Protein AF-A0A285KM13-F1 (afdb_monomer)

pLDDT: mean 77.7, std 10.77, range [47.31, 89.12]

Solvent-accessible surface area (backbone atoms only — not comparable to full-atom values): 4930 Å² total; per-residue (Å²): 133,58,71,70,58,52,55,47,31,71,32,85,92,40,94,48,69,76,49,74,72,56,51,52,54,45,26,69,73,66,71,40,66,64,59,56,49,53,52,26,48,77,74,73,57,39,98,85,54,65,76,95,68,74,44,83,87,50,47,70,58,54,54,49,52,54,50,52,50,51,50,53,54,51,55,54,65,70,74,107

Mean predicted aligned error: 12.65 Å

Structure (mmCIF, N/CA/C/O backbone):
data_AF-A0A285KM13-F1
#
_entry.id   AF-A0A285KM13-F1
#
loop_
_atom_site.group_PDB
_atom_site.id
_atom_site.type_symbol
_atom_site.label_atom_id
_atom_site.label_alt_id
_atom_site.label_comp_id
_atom_site.label_asym_id
_atom_site.label_entity_id
_atom_site.label_seq_id
_atom_site.pdbx_PDB_ins_code
_atom_site.Cartn_x
_atom_site.Cartn_y
_atom_site.Cartn_z
_atom_site.occupancy
_atom_site.B_iso_or_equiv
_atom_site.auth_seq_id
_atom_site.auth_comp_id
_atom_site.auth_asym_id
_atom_site.auth_atom_id
_atom_site.pdbx_PDB_model_num
ATOM 1 N N . MET A 1 1 ? -21.586 -2.790 0.618 1.00 68.50 1 MET A N 1
ATOM 2 C CA . MET A 1 1 ? -21.396 -1.538 1.394 1.00 68.50 1 MET A CA 1
ATOM 3 C C . MET A 1 1 ? -22.282 -0.439 0.807 1.00 68.50 1 MET A C 1
ATOM 5 O O . MET A 1 1 ? -22.454 -0.424 -0.403 1.00 68.50 1 MET A O 1
ATOM 9 N N . ASN A 1 2 ? -22.876 0.444 1.621 1.00 84.94 2 ASN A N 1
ATOM 10 C CA . ASN A 1 2 ? -23.703 1.555 1.120 1.00 84.94 2 ASN A CA 1
ATOM 11 C C . ASN A 1 2 ? -22.814 2.687 0.561 1.00 84.94 2 ASN A C 1
ATOM 13 O O . ASN A 1 2 ? -21.813 3.050 1.179 1.00 84.94 2 ASN A O 1
ATOM 17 N N . VAL A 1 3 ? -23.200 3.266 -0.581 1.00 81.19 3 VAL A N 1
ATOM 18 C CA . VAL A 1 3 ? -22.481 4.356 -1.268 1.00 81.19 3 VAL A CA 1
ATOM 19 C C . VAL A 1 3 ? -22.263 5.572 -0.363 1.00 81.19 3 VAL A C 1
ATOM 21 O O . VAL A 1 3 ? -21.195 6.181 -0.383 1.00 81.19 3 VAL A O 1
ATOM 24 N N . GLN A 1 4 ? -23.239 5.915 0.479 1.00 83.00 4 GLN A N 1
ATOM 25 C CA . GLN A 1 4 ? -23.110 7.041 1.402 1.00 83.00 4 GLN A CA 1
ATOM 26 C C . GLN A 1 4 ? -22.103 6.756 2.524 1.00 83.00 4 GLN A C 1
ATOM 28 O O . GLN A 1 4 ? -21.387 7.656 2.959 1.00 83.00 4 GLN A O 1
ATOM 33 N N . THR A 1 5 ? -22.009 5.500 2.969 1.00 84.00 5 THR A N 1
ATOM 34 C CA . THR A 1 5 ? -21.017 5.071 3.962 1.00 84.00 5 THR A CA 1
ATOM 35 C C . THR A 1 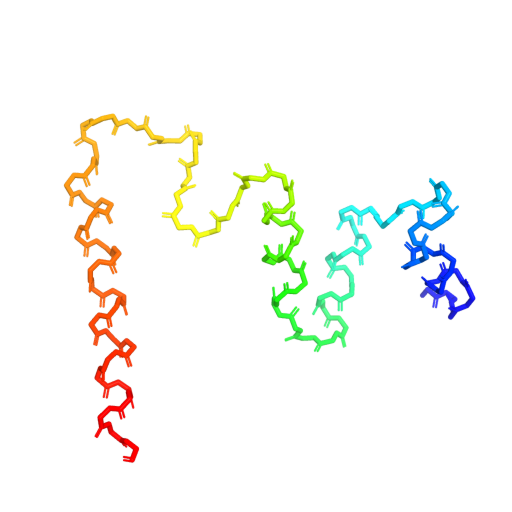5 ? -19.606 5.163 3.397 1.00 84.00 5 THR A C 1
ATOM 37 O O . THR A 1 5 ? -18.728 5.684 4.075 1.00 84.00 5 THR A O 1
ATOM 40 N N . LEU A 1 6 ? -19.402 4.733 2.149 1.00 82.62 6 LEU A N 1
ATOM 41 C CA . LEU A 1 6 ? -18.108 4.839 1.476 1.00 82.62 6 LEU A CA 1
ATOM 42 C C . LEU A 1 6 ? -17.673 6.302 1.311 1.00 82.62 6 LEU A C 1
ATOM 44 O O . LEU A 1 6 ? -16.563 6.654 1.693 1.00 82.62 6 LEU A O 1
ATOM 48 N N . ARG A 1 7 ? -18.568 7.179 0.834 1.00 84.44 7 ARG A N 1
ATOM 49 C CA . ARG A 1 7 ? -18.287 8.623 0.704 1.00 84.44 7 ARG A CA 1
ATOM 50 C C . ARG A 1 7 ? -17.879 9.264 2.027 1.00 84.44 7 ARG A C 1
ATOM 52 O O . ARG A 1 7 ? -16.955 10.065 2.066 1.00 84.44 7 ARG A O 1
ATOM 59 N N . ASN A 1 8 ? -18.558 8.891 3.107 1.00 86.38 8 ASN A N 1
ATOM 60 C CA . ASN A 1 8 ? -18.236 9.373 4.445 1.00 86.38 8 ASN A CA 1
ATOM 61 C C . ASN A 1 8 ? -16.867 8.873 4.932 1.00 86.38 8 ASN A C 1
ATOM 63 O O . ASN A 1 8 ? -16.180 9.604 5.633 1.00 86.38 8 ASN A O 1
ATOM 67 N N . LYS A 1 9 ? -16.474 7.648 4.563 1.00 83.25 9 LYS A N 1
ATOM 68 C CA . LYS A 1 9 ? -15.181 7.057 4.942 1.00 83.25 9 LYS A CA 1
ATOM 69 C C . LYS A 1 9 ? -13.997 7.549 4.115 1.00 83.25 9 LYS A C 1
ATOM 71 O O . LYS A 1 9 ? -12.875 7.541 4.602 1.00 83.25 9 LYS A O 1
ATOM 76 N N . LEU A 1 10 ? -14.244 7.971 2.877 1.00 81.75 10 LEU A N 1
ATOM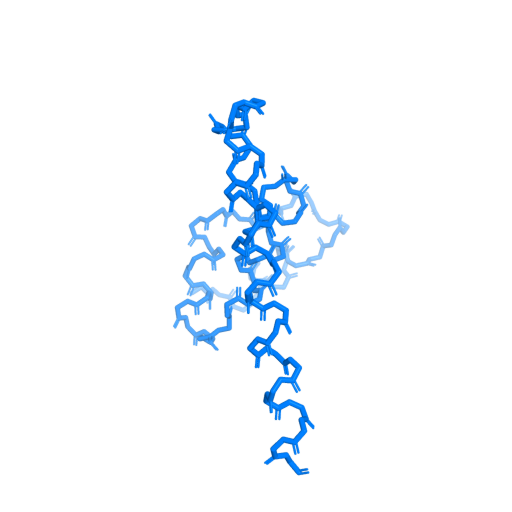 77 C CA . LEU A 1 10 ? -13.234 8.568 2.002 1.00 81.75 10 LEU A CA 1
ATOM 78 C C . LEU A 1 10 ? -12.981 10.052 2.301 1.00 81.75 10 LEU A C 1
ATOM 80 O O . LEU A 1 10 ? -12.035 10.618 1.765 1.00 81.75 10 LEU A O 1
ATOM 84 N N . ASN A 1 11 ? -13.823 10.700 3.113 1.00 83.75 11 ASN A N 1
ATOM 85 C CA . ASN A 1 11 ? -13.662 12.112 3.438 1.00 83.75 11 ASN A CA 1
ATOM 86 C C . ASN A 1 11 ? -12.655 12.296 4.594 1.00 83.75 11 ASN A C 1
ATOM 88 O O . ASN A 1 11 ? -12.989 11.924 5.721 1.00 83.75 11 ASN A O 1
ATOM 92 N N . PRO A 1 12 ? -11.480 12.914 4.361 1.00 77.88 12 PRO A N 1
ATOM 93 C CA . PRO A 1 12 ? -10.461 13.110 5.397 1.00 77.88 12 PRO A CA 1
ATOM 94 C C . PRO A 1 12 ? -10.900 14.058 6.525 1.00 77.88 12 PRO A C 1
ATOM 96 O O . PRO A 1 12 ? -10.371 13.975 7.628 1.00 77.88 12 PRO A O 1
ATOM 99 N N . GLU A 1 13 ? -11.897 14.917 6.287 1.00 83.44 13 GLU A N 1
ATOM 100 C CA . GLU A 1 13 ? -12.496 15.793 7.308 1.00 83.44 13 GLU A CA 1
ATOM 101 C C . GLU A 1 13 ? -13.389 15.017 8.297 1.00 83.44 13 GLU A C 1
ATOM 103 O O . GLU A 1 13 ? -13.792 15.546 9.334 1.00 83.44 13 GLU A O 1
ATOM 108 N N . GLN A 1 14 ? -13.754 13.768 7.980 1.00 78.31 14 GLN A N 1
ATOM 109 C CA . GLN A 1 14 ? -14.593 12.945 8.844 1.00 78.31 14 GLN A CA 1
ATOM 110 C C . GLN A 1 14 ? -13.751 11.981 9.693 1.00 78.31 14 GLN A C 1
ATOM 112 O O . GLN A 1 14 ? -12.853 11.318 9.185 1.00 78.31 14 GLN A O 1
ATOM 117 N N . PRO A 1 15 ? -14.101 11.779 10.977 1.00 77.69 15 PRO A N 1
ATOM 118 C CA . PRO A 1 15 ? -13.364 10.876 11.865 1.00 77.69 15 PRO A CA 1
ATOM 119 C C . PRO A 1 15 ? -13.529 9.385 11.521 1.00 77.69 15 PRO A C 1
ATOM 121 O O . PRO A 1 15 ? -12.908 8.532 12.153 1.00 77.69 15 PRO A O 1
ATOM 124 N N . ARG A 1 16 ? -14.389 9.031 10.555 1.00 78.69 16 ARG A N 1
ATOM 125 C CA . ARG A 1 16 ? -14.601 7.635 10.154 1.00 78.69 16 ARG A CA 1
ATOM 126 C C . ARG A 1 16 ? -13.575 7.255 9.095 1.00 78.69 16 ARG A C 1
ATOM 128 O O . ARG A 1 16 ? -13.729 7.639 7.946 1.00 78.69 16 ARG A O 1
ATOM 135 N N . GLN A 1 17 ? -12.588 6.456 9.473 1.00 78.56 17 GLN A N 1
ATOM 136 C CA . GLN A 1 17 ? -11.577 5.948 8.547 1.00 78.56 17 GLN A CA 1
ATOM 137 C C . GLN A 1 17 ? -12.023 4.641 7.872 1.00 78.56 17 GLN A C 1
ATOM 139 O O . GLN A 1 17 ? -12.894 3.922 8.381 1.00 78.56 17 GLN A O 1
ATOM 144 N N . LEU A 1 18 ? -11.421 4.333 6.720 1.00 82.69 18 LEU A N 1
ATOM 145 C CA . LEU A 1 18 ? -11.486 3.000 6.119 1.00 82.69 18 LEU A CA 1
ATOM 146 C C . LEU A 1 18 ? -10.723 1.998 6.990 1.00 82.69 18 LEU A C 1
ATOM 148 O O . LEU A 1 18 ? -9.607 2.262 7.428 1.00 82.69 18 LEU A O 1
ATOM 152 N N . THR A 1 19 ? -11.333 0.842 7.239 1.00 85.44 19 THR A N 1
ATOM 153 C CA . THR A 1 19 ? -10.700 -0.246 8.000 1.00 85.44 19 THR A CA 1
ATOM 154 C C . THR A 1 19 ? -10.070 -1.279 7.065 1.00 85.44 19 THR A C 1
ATOM 156 O O . THR A 1 19 ? -10.504 -1.433 5.925 1.00 85.44 19 THR A O 1
ATOM 159 N N . ALA A 1 20 ? -9.072 -2.032 7.540 1.00 82.94 20 ALA A N 1
ATOM 160 C CA . ALA A 1 20 ? -8.373 -3.031 6.721 1.00 82.94 20 ALA A CA 1
ATOM 161 C C . ALA A 1 20 ? -9.301 -4.068 6.036 1.00 82.94 20 ALA A C 1
ATOM 163 O O . ALA A 1 20 ? -9.131 -4.296 4.839 1.00 82.94 20 ALA A O 1
ATOM 164 N N . PRO A 1 21 ? -10.337 -4.631 6.699 1.00 86.94 21 PRO A N 1
ATOM 165 C CA . PRO A 1 21 ? -11.281 -5.537 6.035 1.00 86.94 21 PRO A CA 1
ATOM 166 C C . PRO A 1 21 ? -12.071 -4.874 4.900 1.00 86.94 21 PRO A C 1
ATOM 168 O O . PRO A 1 21 ? -12.440 -5.526 3.928 1.00 86.94 21 PRO A O 1
ATOM 171 N N . GLU A 1 22 ? -12.340 -3.572 5.011 1.00 87.81 22 GLU A N 1
ATOM 172 C CA . GLU A 1 22 ? -13.056 -2.820 3.978 1.00 87.81 22 GLU A CA 1
ATOM 173 C C . GLU A 1 22 ? -12.173 -2.522 2.777 1.00 87.81 22 GLU A C 1
ATOM 175 O O . GLU A 1 22 ? -12.665 -2.546 1.654 1.00 87.81 22 GLU A O 1
ATOM 180 N N . ILE A 1 23 ? -10.880 -2.293 3.009 1.00 86.12 23 ILE A N 1
ATOM 181 C CA . ILE A 1 23 ? -9.882 -2.134 1.949 1.00 86.12 23 ILE A CA 1
ATOM 182 C C . ILE A 1 23 ? -9.729 -3.447 1.175 1.00 86.12 23 ILE A C 1
ATOM 184 O O . ILE A 1 23 ? -9.752 -3.424 -0.054 1.00 86.12 23 ILE A O 1
ATOM 188 N N . TRP A 1 24 ? -9.672 -4.596 1.860 1.00 83.38 24 TRP A N 1
ATOM 189 C CA . TRP A 1 24 ? -9.649 -5.910 1.202 1.00 83.38 24 TRP A CA 1
ATOM 190 C C . TRP A 1 24 ? -10.903 -6.171 0.374 1.00 83.38 24 TRP A C 1
ATOM 192 O O . TRP A 1 24 ? -10.795 -6.535 -0.792 1.00 83.38 24 TRP A O 1
ATOM 202 N N . LEU A 1 25 ? -12.086 -5.919 0.940 1.00 86.50 25 LEU A N 1
ATOM 203 C CA . LEU A 1 25 ? -13.342 -6.064 0.207 1.00 86.50 25 LEU A CA 1
ATOM 204 C C . LEU A 1 25 ? -13.403 -5.127 -1.007 1.00 86.50 25 LEU A C 1
ATOM 206 O O . LEU A 1 25 ? -13.934 -5.502 -2.044 1.00 86.50 25 LEU A O 1
ATOM 210 N N . HIS A 1 26 ? -12.892 -3.899 -0.895 1.00 84.12 26 HIS A N 1
ATOM 211 C CA . HIS A 1 26 ? -12.831 -2.992 -2.039 1.00 84.12 26 HIS A CA 1
ATOM 212 C C . HIS A 1 26 ? -11.881 -3.485 -3.117 1.00 84.12 26 HIS A C 1
ATOM 214 O O . HIS A 1 26 ? -12.257 -3.462 -4.278 1.00 84.12 26 HIS A O 1
ATOM 220 N N . THR A 1 27 ? -10.715 -3.984 -2.725 1.00 85.31 27 THR A N 1
ATOM 221 C CA . THR A 1 27 ? -9.719 -4.529 -3.652 1.00 85.31 27 THR A CA 1
ATOM 222 C C . THR A 1 27 ? -10.266 -5.727 -4.423 1.00 85.31 27 THR A C 1
ATOM 224 O O . THR A 1 27 ? -10.057 -5.816 -5.624 1.00 85.31 27 THR A O 1
ATOM 227 N N . ASP A 1 28 ? -11.019 -6.609 -3.760 1.00 84.75 28 ASP A N 1
ATOM 228 C CA . ASP A 1 28 ? -11.698 -7.748 -4.394 1.00 84.75 28 ASP A CA 1
ATOM 229 C C . ASP A 1 28 ? -12.780 -7.297 -5.394 1.00 84.75 28 ASP A C 1
ATOM 231 O O . ASP A 1 28 ? -12.918 -7.859 -6.473 1.00 84.75 28 ASP A O 1
ATOM 235 N N . LEU A 1 29 ? -13.523 -6.233 -5.069 1.00 86.44 29 LEU A N 1
ATOM 236 C CA . LEU A 1 29 ? -14.595 -5.712 -5.925 1.00 86.44 29 LEU A CA 1
ATOM 237 C C . LEU A 1 29 ? -14.099 -4.879 -7.112 1.00 86.44 29 LEU A C 1
ATOM 239 O O . LEU A 1 29 ? -14.774 -4.833 -8.139 1.00 86.44 29 LEU A O 1
ATOM 243 N N . THR A 1 30 ? -12.998 -4.145 -6.951 1.00 85.94 30 THR A N 1
ATOM 244 C CA . THR A 1 30 ? -12.445 -3.267 -7.993 1.00 85.94 30 THR A CA 1
ATOM 245 C C . THR A 1 30 ? -11.313 -3.919 -8.773 1.00 85.94 30 THR A C 1
ATOM 247 O O . THR A 1 30 ? -10.878 -3.340 -9.763 1.00 85.94 30 THR A O 1
ATOM 250 N N . GLU A 1 31 ? -10.825 -5.075 -8.311 1.00 85.50 31 GLU A N 1
ATOM 251 C CA . GLU A 1 31 ? -9.634 -5.770 -8.818 1.00 85.50 31 GLU A CA 1
ATOM 252 C C . GLU A 1 31 ? -8.386 -4.866 -8.882 1.00 85.50 31 GLU A C 1
ATOM 254 O O . GLU A 1 31 ? -7.444 -5.112 -9.632 1.00 85.50 31 GLU A O 1
ATOM 259 N N . ASP A 1 32 ? -8.367 -3.803 -8.072 1.00 80.81 32 ASP A N 1
ATOM 260 C CA . ASP A 1 32 ? -7.318 -2.786 -8.076 1.00 80.81 32 ASP A CA 1
ATOM 261 C C . ASP A 1 32 ? -6.379 -2.991 -6.885 1.00 80.81 32 ASP A C 1
ATOM 263 O O . ASP A 1 32 ? -6.662 -2.568 -5.760 1.00 80.81 32 ASP A O 1
ATOM 267 N N . SER A 1 33 ? -5.236 -3.632 -7.140 1.00 76.88 33 SER A N 1
ATOM 268 C CA . SER A 1 33 ? -4.224 -3.919 -6.118 1.00 76.88 33 SER A CA 1
ATOM 269 C C . SER A 1 33 ? -3.602 -2.660 -5.507 1.00 76.88 33 SER A C 1
ATOM 271 O O . SER A 1 33 ? -3.105 -2.713 -4.379 1.00 76.88 33 SER A O 1
ATOM 273 N N . THR A 1 34 ? -3.680 -1.510 -6.190 1.00 80.56 34 THR A N 1
ATOM 274 C CA . THR A 1 34 ? -3.080 -0.254 -5.715 1.00 80.56 34 THR A CA 1
ATOM 275 C C . THR A 1 34 ? -3.715 0.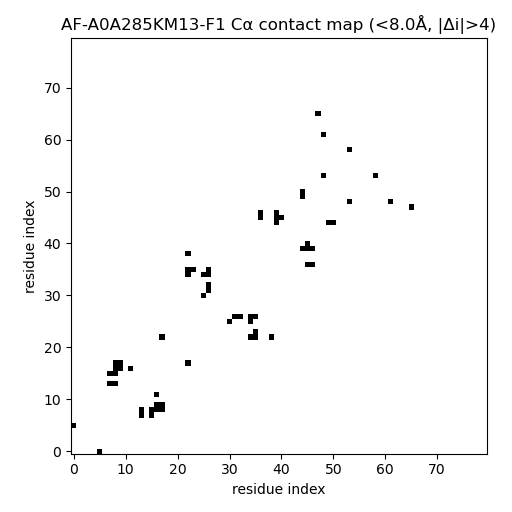248 -4.416 1.00 80.56 34 THR A C 1
ATOM 277 O O . THR A 1 34 ? -3.073 0.982 -3.663 1.00 80.56 34 THR A O 1
ATOM 280 N N . LEU A 1 35 ? -4.944 -0.181 -4.098 1.00 84.31 35 LEU A N 1
ATOM 281 C CA . LEU A 1 35 ? -5.626 0.145 -2.842 1.00 84.31 35 LEU A CA 1
ATOM 282 C C . LEU A 1 35 ? -4.941 -0.489 -1.625 1.00 84.31 35 LEU A C 1
ATOM 284 O O . LEU A 1 35 ? -4.751 0.179 -0.604 1.00 84.31 35 LEU A O 1
ATOM 288 N N . VAL A 1 36 ? -4.549 -1.763 -1.727 1.00 83.50 36 VAL A N 1
ATOM 289 C CA . VAL A 1 36 ? -3.790 -2.451 -0.670 1.00 83.50 36 VAL A CA 1
ATOM 290 C C . VAL A 1 36 ? -2.390 -1.865 -0.576 1.00 83.50 36 VAL A C 1
ATOM 292 O O . VAL A 1 36 ? -1.934 -1.567 0.526 1.00 83.50 36 VAL A O 1
ATOM 295 N N . ASP A 1 37 ? -1.739 -1.624 -1.712 1.00 81.88 37 ASP A N 1
ATOM 296 C CA . ASP A 1 37 ? -0.391 -1.055 -1.745 1.00 81.88 37 ASP A CA 1
ATOM 297 C C . ASP A 1 37 ? -0.352 0.355 -1.139 1.00 81.88 37 ASP A C 1
ATOM 299 O O . ASP A 1 37 ? 0.530 0.670 -0.341 1.00 81.88 37 ASP A O 1
ATOM 303 N N . GLY A 1 38 ? -1.345 1.194 -1.445 1.00 82.06 38 GLY A N 1
ATOM 304 C CA . GLY A 1 38 ? -1.489 2.533 -0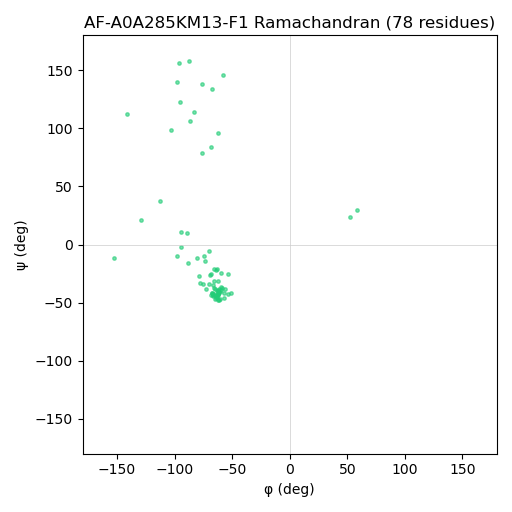.877 1.00 82.06 38 GLY A CA 1
ATOM 305 C C . GLY A 1 38 ? -1.763 2.518 0.628 1.00 82.06 38 GLY A C 1
ATOM 306 O O . GLY A 1 38 ? -1.217 3.344 1.361 1.00 82.06 38 GLY A O 1
ATOM 307 N N . PHE A 1 39 ? -2.553 1.557 1.117 1.00 82.56 39 PHE A N 1
ATOM 308 C CA . PHE A 1 39 ? -2.747 1.353 2.555 1.00 82.56 39 PHE A CA 1
ATOM 309 C C . PHE A 1 39 ? -1.447 0.930 3.246 1.00 82.56 39 PHE A C 1
ATOM 311 O O . PHE A 1 39 ? -1.064 1.511 4.262 1.00 82.56 39 PHE A O 1
ATOM 318 N N . LEU A 1 40 ? -0.733 -0.034 2.662 1.00 80.31 40 LEU A N 1
ATOM 319 C CA . LEU A 1 40 ? 0.576 -0.468 3.135 1.00 80.31 40 LEU A CA 1
ATOM 320 C C . LEU A 1 40 ? 1.587 0.691 3.139 1.00 80.31 40 LEU A C 1
ATOM 322 O O . LEU A 1 40 ? 2.357 0.817 4.087 1.00 80.31 40 LEU A O 1
ATOM 326 N N . ALA A 1 41 ? 1.541 1.590 2.151 1.00 79.88 41 ALA A N 1
ATOM 327 C CA . ALA A 1 41 ? 2.346 2.813 2.111 1.00 79.88 41 ALA A CA 1
ATOM 328 C C . ALA A 1 41 ? 2.141 3.711 3.329 1.00 79.88 41 ALA A C 1
ATOM 330 O O . ALA A 1 41 ? 3.113 4.171 3.929 1.00 79.88 41 ALA A O 1
ATOM 331 N N . GLN A 1 42 ? 0.884 3.936 3.709 1.00 77.00 42 GLN A N 1
ATOM 332 C CA . GLN A 1 42 ? 0.527 4.827 4.814 1.00 77.00 42 GLN A CA 1
ATOM 333 C C . GLN A 1 42 ? 1.021 4.319 6.171 1.00 77.00 42 GLN A C 1
ATOM 335 O O . GLN A 1 42 ? 1.359 5.124 7.033 1.00 77.00 42 GLN A O 1
ATOM 340 N N . ILE A 1 43 ? 1.097 2.999 6.356 1.00 79.06 43 ILE A N 1
ATOM 341 C CA . ILE A 1 43 ? 1.622 2.382 7.584 1.00 79.06 43 ILE A CA 1
ATOM 342 C C . ILE A 1 43 ? 3.115 2.036 7.492 1.00 79.06 43 ILE A C 1
ATOM 344 O O . ILE A 1 43 ? 3.639 1.335 8.353 1.00 79.06 43 ILE A O 1
ATOM 348 N N . HIS A 1 44 ? 3.805 2.517 6.453 1.00 66.19 44 HIS A N 1
ATOM 349 C CA . HIS A 1 44 ? 5.205 2.204 6.167 1.00 66.19 44 HIS A CA 1
ATOM 350 C C . HIS A 1 44 ? 5.497 0.699 5.977 1.00 66.19 44 HIS A C 1
ATOM 352 O O . HIS A 1 44 ? 6.610 0.255 6.228 1.00 66.19 44 HIS A O 1
ATOM 358 N N . CYS A 1 45 ? 4.540 -0.097 5.491 1.00 68.06 45 CYS A N 1
ATOM 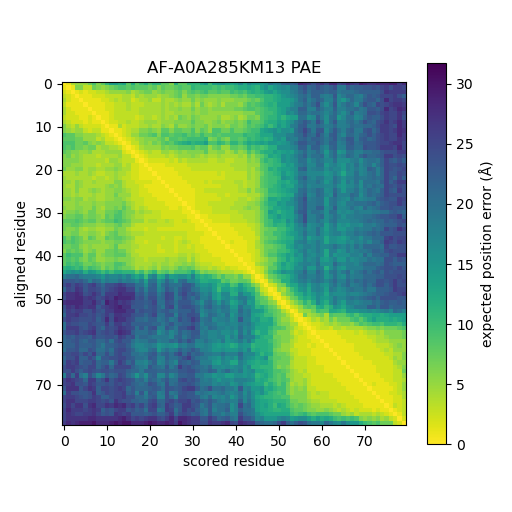359 C CA . CYS A 1 45 ? 4.670 -1.543 5.241 1.00 68.06 45 CYS A CA 1
ATOM 360 C C . CYS A 1 45 ? 4.625 -1.924 3.743 1.00 68.06 45 CYS A C 1
ATOM 362 O O . CYS A 1 45 ? 4.039 -2.944 3.389 1.00 68.06 45 CYS A O 1
ATOM 364 N N . LEU A 1 46 ? 5.214 -1.113 2.854 1.00 64.19 46 LEU A N 1
ATOM 365 C CA . LEU A 1 46 ? 5.198 -1.339 1.396 1.00 64.19 46 LEU A CA 1
ATOM 366 C C . LEU A 1 46 ? 5.806 -2.691 0.968 1.00 64.19 46 LEU A C 1
ATOM 368 O O . LEU A 1 46 ? 6.820 -3.116 1.537 1.00 64.19 46 LEU A O 1
ATOM 372 N N . PRO A 1 47 ? 5.275 -3.325 -0.099 1.00 58.38 47 PRO A N 1
ATOM 373 C CA . PRO A 1 47 ? 5.803 -4.565 -0.649 1.00 58.38 47 PRO A CA 1
ATOM 374 C C . PRO A 1 47 ? 7.068 -4.283 -1.467 1.00 58.38 47 PRO A C 1
ATOM 376 O O . PRO A 1 47 ? 7.075 -4.223 -2.689 1.00 58.38 47 PRO A O 1
ATOM 379 N N . CYS A 1 48 ? 8.173 -4.091 -0.763 1.00 53.41 48 CYS A N 1
ATOM 380 C CA . CYS A 1 48 ? 9.515 -4.343 -1.290 1.00 53.41 48 CYS A CA 1
ATOM 381 C C . CYS A 1 48 ? 10.499 -4.699 -0.168 1.00 53.41 48 CYS A C 1
ATOM 383 O O . CYS A 1 48 ? 11.586 -5.206 -0.429 1.00 53.41 48 CYS A O 1
ATOM 385 N N . VAL A 1 49 ? 10.107 -4.504 1.096 1.00 47.31 49 VAL A N 1
ATOM 386 C CA . VAL A 1 49 ? 10.901 -4.923 2.244 1.00 47.31 49 VAL A CA 1
ATOM 387 C C . VAL A 1 49 ? 9.961 -5.461 3.324 1.00 47.31 49 VAL A C 1
ATOM 389 O O . VAL A 1 49 ? 9.214 -4.678 3.912 1.00 47.31 49 VAL A O 1
ATOM 392 N N . PRO A 1 50 ? 9.980 -6.769 3.637 1.00 47.72 50 PRO A N 1
ATOM 393 C CA . PRO A 1 50 ? 9.415 -7.242 4.890 1.00 47.72 50 PRO A CA 1
ATOM 394 C C . PRO A 1 50 ? 10.219 -6.609 6.032 1.00 47.72 50 PRO A C 1
ATOM 396 O O . PRO A 1 50 ? 11.285 -7.095 6.397 1.00 47.72 50 PRO A O 1
ATOM 399 N N . LEU A 1 51 ? 9.729 -5.496 6.591 1.00 53.00 51 LEU A N 1
ATOM 400 C CA . LEU A 1 51 ? 10.386 -4.803 7.709 1.00 53.00 51 LEU A CA 1
ATOM 401 C C . LEU A 1 51 ? 10.531 -5.706 8.944 1.00 53.00 51 LEU A C 1
ATOM 403 O O . LEU A 1 51 ? 11.470 -5.545 9.716 1.00 53.00 51 LEU A O 1
ATOM 407 N N . ASN A 1 52 ? 9.667 -6.717 9.070 1.00 49.88 52 ASN A N 1
ATOM 408 C CA . ASN A 1 52 ? 9.736 -7.735 10.119 1.00 49.88 52 ASN A CA 1
ATOM 409 C C . ASN A 1 52 ? 10.859 -8.776 9.901 1.00 49.88 52 ASN A C 1
ATOM 411 O O . ASN A 1 52 ? 11.133 -9.557 10.806 1.00 49.88 52 ASN A O 1
ATOM 415 N N . GLU A 1 53 ? 11.518 -8.790 8.733 1.00 52.19 53 GLU A N 1
ATOM 416 C CA . GLU A 1 53 ? 12.650 -9.668 8.389 1.00 52.19 53 GLU A CA 1
ATOM 417 C C . GLU A 1 53 ? 13.859 -8.892 7.827 1.00 52.19 53 GLU A C 1
ATOM 419 O O . GLU A 1 53 ? 14.715 -9.472 7.148 1.00 52.19 53 GLU A O 1
ATOM 424 N N . VAL A 1 54 ? 13.982 -7.584 8.093 1.00 55.66 54 VAL A N 1
ATOM 425 C CA . VAL A 1 54 ? 15.220 -6.845 7.783 1.00 55.66 54 VAL A CA 1
ATOM 426 C C . VAL A 1 54 ? 16.326 -7.340 8.710 1.00 55.66 54 VAL A C 1
ATOM 428 O O . VAL A 1 54 ? 16.604 -6.789 9.769 1.00 55.66 54 VAL A O 1
ATOM 431 N N . ALA A 1 55 ? 16.951 -8.433 8.296 1.00 63.56 55 ALA A N 1
ATOM 432 C CA . ALA A 1 55 ? 18.187 -8.934 8.846 1.00 63.56 55 ALA A CA 1
ATOM 433 C C . ALA A 1 55 ? 19.316 -8.393 7.966 1.00 63.56 55 ALA A C 1
ATOM 435 O O . ALA A 1 55 ? 19.326 -8.631 6.755 1.00 63.56 55 ALA A O 1
ATOM 436 N N . SER A 1 56 ? 20.272 -7.672 8.560 1.00 66.81 56 SER A N 1
ATOM 437 C CA . SER A 1 56 ? 21.422 -7.110 7.829 1.00 66.81 56 SER A CA 1
ATOM 438 C C . SER A 1 56 ? 22.184 -8.164 7.014 1.00 66.81 56 SER A C 1
ATOM 440 O O . SER A 1 56 ? 22.780 -7.841 5.992 1.00 66.81 56 SER A O 1
ATOM 442 N N . GLU A 1 57 ? 22.116 -9.433 7.419 1.00 74.75 57 GLU A N 1
ATOM 443 C CA . GLU A 1 57 ? 22.704 -10.576 6.711 1.00 74.75 57 GLU A CA 1
ATOM 444 C C . GLU A 1 57 ? 22.029 -10.904 5.363 1.00 74.75 57 GLU A C 1
ATOM 446 O O . GLU A 1 57 ? 22.678 -11.443 4.470 1.00 74.75 57 GLU A O 1
ATOM 451 N N . LYS A 1 58 ? 20.747 -10.552 5.175 1.00 68.62 58 LYS A N 1
ATOM 452 C CA . LYS A 1 58 ? 19.966 -10.841 3.955 1.00 68.62 58 LYS A CA 1
ATOM 453 C C . LYS A 1 58 ? 19.974 -9.692 2.940 1.00 68.62 58 LYS A C 1
ATOM 455 O O . LYS A 1 58 ? 19.438 -9.842 1.842 1.00 68.62 58 LYS A O 1
ATOM 460 N N . MET A 1 59 ? 20.620 -8.569 3.262 1.00 77.44 59 MET A N 1
ATOM 461 C CA . MET A 1 59 ? 20.702 -7.385 2.395 1.00 77.44 59 MET A CA 1
ATOM 462 C C . MET A 1 59 ? 21.170 -7.679 0.959 1.00 77.44 59 MET A C 1
ATOM 464 O O . MET A 1 59 ? 20.542 -7.161 0.034 1.00 77.44 59 MET A O 1
ATOM 468 N N . PRO A 1 60 ? 22.183 -8.536 0.714 1.00 80.81 60 PRO A N 1
ATOM 469 C CA . PRO A 1 60 ? 22.580 -8.881 -0.652 1.00 80.81 60 PRO A CA 1
ATOM 470 C C . PRO A 1 60 ? 21.446 -9.526 -1.462 1.00 80.81 60 PRO A C 1
ATOM 472 O O . PRO A 1 60 ? 21.299 -9.250 -2.650 1.00 80.81 60 PRO A O 1
ATOM 475 N N . HIS A 1 61 ? 20.612 -10.344 -0.815 1.00 79.44 61 HIS A N 1
ATOM 476 C CA . HIS A 1 61 ? 19.484 -11.018 -1.453 1.00 79.44 61 HIS A CA 1
ATOM 477 C C . HIS A 1 61 ? 18.343 -10.041 -1.767 1.00 79.44 61 HIS A C 1
ATOM 479 O O . HIS A 1 61 ? 17.736 -10.121 -2.833 1.00 79.44 61 HIS A O 1
ATOM 485 N N . TYR A 1 62 ? 18.081 -9.079 -0.877 1.00 73.50 62 TYR A N 1
ATOM 486 C CA . TYR A 1 62 ? 17.099 -8.017 -1.120 1.00 73.50 62 TYR A CA 1
ATOM 487 C C . TYR A 1 62 ? 17.508 -7.114 -2.280 1.00 73.50 62 TYR A C 1
ATOM 489 O O . TYR A 1 62 ? 16.703 -6.861 -3.174 1.00 73.50 62 TYR A O 1
ATOM 497 N N . VAL A 1 63 ? 18.775 -6.693 -2.309 1.00 83.44 63 VAL A N 1
ATOM 498 C CA . VAL A 1 63 ? 19.316 -5.880 -3.406 1.00 83.44 63 VAL A CA 1
ATOM 499 C C . VAL A 1 63 ? 19.251 -6.642 -4.727 1.00 83.44 63 VAL A C 1
ATOM 501 O O . VAL A 1 63 ? 18.825 -6.076 -5.734 1.00 83.44 63 VAL A O 1
ATOM 504 N N . LEU A 1 64 ? 19.616 -7.927 -4.736 1.00 85.50 64 LEU A N 1
ATOM 505 C CA . LEU A 1 64 ? 19.531 -8.762 -5.933 1.00 85.50 64 LEU A CA 1
ATOM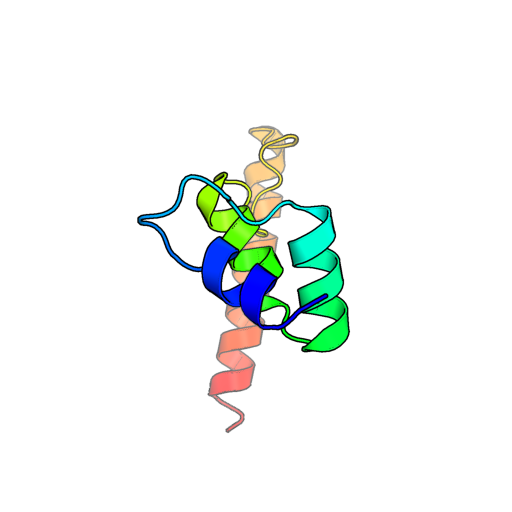 506 C C . LEU A 1 64 ? 18.094 -8.871 -6.456 1.00 85.50 64 LEU A C 1
ATOM 508 O O . LEU A 1 64 ? 17.866 -8.671 -7.647 1.00 85.50 64 LEU A O 1
ATOM 512 N N . ASN A 1 65 ? 17.126 -9.139 -5.577 1.00 80.50 65 ASN A N 1
ATOM 513 C CA . ASN A 1 65 ? 15.733 -9.316 -5.980 1.00 80.50 65 ASN A CA 1
ATOM 514 C C . ASN A 1 65 ? 15.119 -8.004 -6.499 1.00 80.50 65 ASN A C 1
ATOM 516 O O . ASN A 1 65 ? 14.475 -7.993 -7.545 1.00 80.50 65 ASN A O 1
ATOM 520 N N . ALA A 1 66 ? 15.399 -6.880 -5.829 1.00 83.38 66 ALA A N 1
ATOM 521 C CA . ALA A 1 66 ? 14.982 -5.555 -6.291 1.00 83.38 66 ALA A CA 1
ATOM 522 C C . ALA A 1 66 ? 15.607 -5.195 -7.653 1.00 83.38 66 ALA A C 1
ATOM 524 O O . ALA A 1 66 ? 14.946 -4.634 -8.526 1.00 83.38 66 ALA A O 1
ATOM 525 N N . THR A 1 67 ? 16.874 -5.561 -7.866 1.00 86.25 67 THR A N 1
ATOM 526 C CA . THR A 1 67 ? 17.569 -5.330 -9.142 1.00 86.25 67 THR A CA 1
ATOM 527 C C . THR A 1 67 ? 16.979 -6.179 -10.269 1.00 86.25 67 THR A C 1
ATOM 529 O O . THR A 1 67 ? 16.787 -5.675 -11.374 1.00 86.25 67 THR A O 1
ATOM 532 N N . ALA A 1 68 ? 16.660 -7.448 -10.000 1.00 85.25 68 ALA A N 1
ATOM 533 C CA . ALA A 1 68 ? 16.043 -8.342 -10.978 1.00 85.25 68 ALA A CA 1
ATOM 534 C C . ALA A 1 68 ? 14.665 -7.831 -11.423 1.00 85.25 68 ALA A C 1
ATOM 536 O O . ALA A 1 68 ? 14.364 -7.816 -12.618 1.00 85.25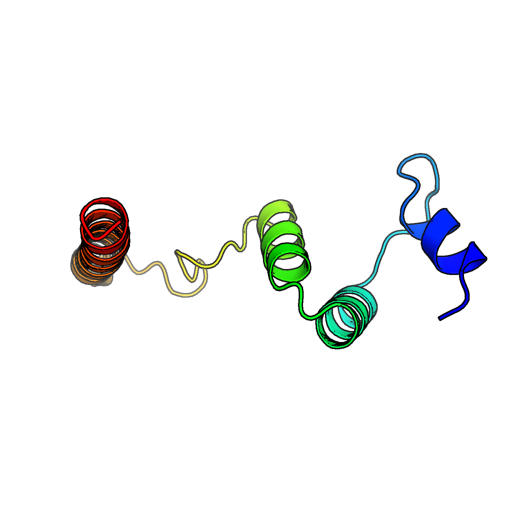 68 ALA A O 1
ATOM 537 N N . GLU A 1 69 ? 13.863 -7.350 -10.475 1.00 82.12 69 GLU A N 1
ATOM 538 C CA . GLU A 1 69 ? 12.536 -6.814 -10.758 1.00 82.12 69 GLU A CA 1
ATOM 539 C C . GLU A 1 69 ? 12.600 -5.527 -11.592 1.00 82.12 69 GLU A C 1
ATOM 541 O O . GLU A 1 69 ? 11.913 -5.407 -12.607 1.00 82.12 69 GLU A O 1
ATOM 546 N N . ASN A 1 70 ? 13.523 -4.619 -11.264 1.00 84.25 70 ASN A N 1
ATOM 547 C CA . ASN A 1 70 ? 13.798 -3.444 -12.095 1.00 84.25 70 ASN A CA 1
ATOM 548 C C . ASN A 1 70 ? 14.249 -3.827 -13.514 1.00 84.25 70 ASN A C 1
ATOM 550 O O . ASN A 1 70 ? 13.837 -3.195 -14.486 1.00 84.25 70 ASN A O 1
ATO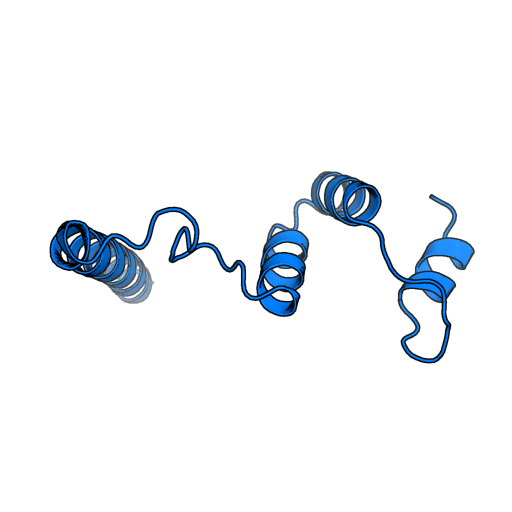M 554 N N . GLY A 1 71 ? 15.064 -4.878 -13.654 1.00 89.12 71 GLY A N 1
ATOM 555 C CA . GLY A 1 71 ? 15.471 -5.410 -14.955 1.00 89.12 71 GLY A CA 1
ATOM 556 C C . GLY A 1 71 ? 14.290 -5.939 -15.776 1.00 89.12 71 GLY A C 1
ATOM 557 O O . GLY A 1 71 ? 14.215 -5.687 -16.978 1.00 89.12 71 GLY A O 1
ATOM 558 N N . ARG A 1 72 ? 13.332 -6.613 -15.128 1.00 85.88 72 ARG A N 1
ATOM 559 C CA . ARG A 1 72 ? 12.098 -7.103 -15.760 1.00 85.88 72 ARG A CA 1
ATOM 560 C C . ARG A 1 72 ? 11.230 -5.955 -16.276 1.00 85.88 72 ARG A C 1
ATOM 562 O O . ARG A 1 72 ? 10.774 -6.004 -17.417 1.00 85.88 72 ARG A O 1
ATOM 569 N N . VAL A 1 73 ? 11.060 -4.905 -15.472 1.00 86.12 73 VAL A N 1
ATOM 570 C CA . VAL A 1 73 ? 10.331 -3.688 -15.867 1.00 86.12 73 VAL A CA 1
ATOM 571 C C . VAL A 1 73 ? 11.030 -2.985 -17.035 1.00 86.12 73 VAL A C 1
ATOM 573 O O . VAL A 1 73 ? 10.376 -2.623 -18.013 1.00 86.12 73 VAL A O 1
ATOM 576 N N . ALA A 1 74 ? 12.358 -2.850 -16.984 1.00 88.56 74 ALA A N 1
ATOM 577 C CA . ALA A 1 74 ? 13.140 -2.246 -18.062 1.00 88.56 74 ALA A CA 1
ATOM 578 C C . ALA A 1 74 ? 13.031 -3.035 -19.379 1.00 88.56 74 ALA A C 1
ATOM 580 O O . ALA A 1 74 ? 12.848 -2.440 -20.439 1.00 88.56 74 ALA A O 1
ATOM 581 N N . ALA A 1 75 ? 13.085 -4.369 -19.324 1.00 85.88 75 ALA A N 1
ATOM 582 C CA . ALA A 1 75 ? 12.893 -5.219 -20.499 1.00 85.88 75 ALA A CA 1
ATOM 583 C C . ALA A 1 75 ? 11.482 -5.072 -21.095 1.00 85.88 75 ALA A C 1
ATOM 585 O O . ALA A 1 75 ? 11.330 -5.000 -22.316 1.00 85.88 75 ALA A O 1
ATOM 586 N N . GLY A 1 76 ? 10.459 -4.970 -20.238 1.00 82.56 76 GLY A N 1
ATOM 587 C CA . GLY A 1 76 ? 9.088 -4.678 -20.654 1.00 82.56 76 GLY A CA 1
ATOM 588 C C . GLY A 1 76 ? 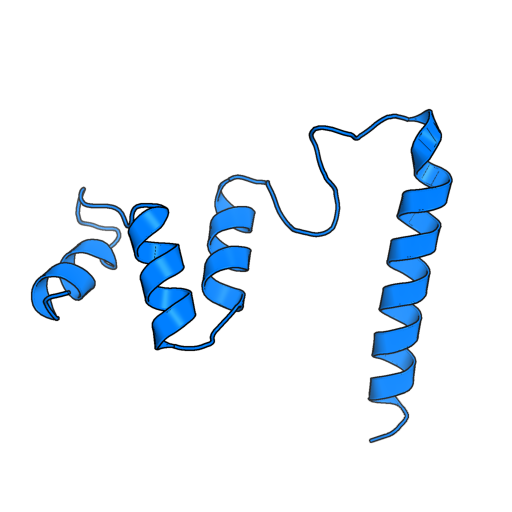8.965 -3.329 -21.365 1.00 82.56 76 GLY A C 1
ATOM 589 O O . GLY A 1 76 ? 8.311 -3.256 -22.396 1.00 82.56 76 GLY A O 1
ATOM 590 N N . ALA A 1 77 ? 9.656 -2.293 -20.879 1.00 82.62 77 ALA A N 1
ATOM 591 C CA . ALA A 1 77 ? 9.640 -0.953 -21.471 1.00 82.62 77 ALA A CA 1
ATOM 592 C C . ALA A 1 77 ? 10.333 -0.857 -22.846 1.00 82.62 77 ALA A C 1
ATOM 594 O O . ALA A 1 77 ? 9.997 0.022 -23.631 1.00 82.62 77 ALA A O 1
ATOM 595 N N . VAL A 1 78 ? 11.292 -1.740 -23.145 1.00 81.56 78 VAL A N 1
ATOM 596 C CA . VAL A 1 78 ? 11.989 -1.792 -24.450 1.00 81.56 78 VAL A CA 1
ATOM 597 C C . VAL A 1 78 ? 11.257 -2.686 -25.461 1.00 81.56 78 VAL A C 1
ATOM 599 O O . VAL A 1 78 ? 11.514 -2.605 -26.658 1.00 81.56 78 VAL A O 1
ATOM 602 N N . SER A 1 79 ? 10.335 -3.532 -24.996 1.00 70.88 79 SER A N 1
ATOM 603 C CA . SER A 1 79 ? 9.557 -4.447 -25.845 1.00 70.88 79 SER A CA 1
ATOM 604 C C . SER A 1 79 ? 8.248 -3.831 -26.375 1.00 70.88 79 SER A C 1
ATOM 606 O O . SER A 1 79 ? 7.422 -4.568 -26.915 1.00 70.88 79 SER A O 1
ATOM 608 N N . VAL A 1 80 ? 8.053 -2.515 -26.198 1.00 50.19 80 VAL A N 1
ATOM 609 C CA . VAL A 1 80 ? 6.874 -1.735 -26.631 1.00 50.19 80 VAL A CA 1
ATOM 610 C C . VAL A 1 80 ? 7.184 -0.909 -27.873 1.00 50.19 80 VAL A C 1
ATOM 612 O O . VAL A 1 80 ? 8.292 -0.331 -27.929 1.00 50.19 80 VAL A O 1
#

Nearest PDB structures (foldseek):
  6vli-assembly1_A  TM=5.366E-01  e=8.223E-07  Eganvirus ev186
  6vmh-assembly1_C  TM=7.466E-01  e=1.338E-05  Eganvirus ev186
  6vmh-assembly1_B  TM=7.383E-01  e=2.599E-05  Eganvirus ev186
  6vli-assembly1_D  TM=5.242E-01  e=1.309E-06  Eganvirus ev186
  5l8a-assembly1_A  TM=3.727E-01  e=4.317E+00  Trypanosoma brucei brucei

Sequence (80 aa):
MNVQTLRNKLNPEQPRQLTAPEIWLHTDLTEDSTLVDGFLAQIHCLPCVPLNEVASEKMPHYVLNATAENGRVAAGAVSV

Secondary structure (DSSP, 8-state):
--HHHHHHHH-TTSS-PPPHHHHHHHHHHH--THHHHHHHHHTT--TT--GGG--GGGHHHHHHHHHHHHHHHHHHHH--

Radius of gyration: 17.5 Å; Cα contacts (8 Å, |Δi|>4): 33; chains: 1; bounding box: 46×27×38 Å

Foldseek 3Di:
DDPVLVVQQPDPVHPRHDDPVNLVVVCVVVVDCVSVQVVCVVVVNHPLDNPVPPDVVCVVVSVVVVVVVVVVVVVVVVVD